Protein AF-A0AAD9XBQ1-F1 (afdb_monomer_lite)

Secondary structure (DSSP, 8-state):
------HHHHHHHHHHHHH-SSHHHHHHHHHHHHHH-HHHHHHHHHS-GGGT-STT-SS----TT-THHHHHHHHHHTTGGGS-HHHHHHHHHHHHHHHHHHHHHHH------

pLDDT: mean 75.9, std 15.82, range [32.75, 95.19]

Organism: NCBI:txid168575

Structure (mmCIF, N/CA/C/O backbone):
data_AF-A0AAD9XBQ1-F1
#
_entry.id   AF-A0AAD9XBQ1-F1
#
loop_
_atom_site.group_PDB
_atom_site.id
_atom_site.type_symbol
_atom_site.label_atom_id
_atom_site.label_alt_id
_atom_site.label_comp_id
_atom_site.label_asym_id
_atom_site.label_entity_id
_atom_site.label_seq_id
_atom_site.pdbx_PDB_ins_code
_atom_site.Cartn_x
_atom_site.Cartn_y
_atom_site.Cartn_z
_atom_site.occupancy
_atom_site.B_iso_or_equiv
_atom_site.auth_seq_id
_atom_site.auth_comp_id
_atom_site.auth_asym_id
_atom_site.auth_atom_id
_atom_site.pdbx_PDB_model_num
ATOM 1 N N . MET A 1 1 ? -33.377 8.921 16.289 1.00 32.75 1 MET A N 1
ATOM 2 C CA . MET A 1 1 ? -32.977 9.106 14.874 1.00 32.75 1 MET A CA 1
ATOM 3 C C . 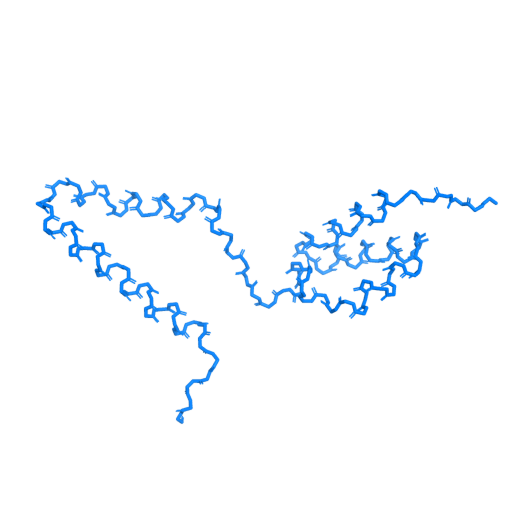MET A 1 1 ? -31.929 8.061 14.515 1.00 32.75 1 MET A C 1
ATOM 5 O O . MET A 1 1 ? -30.796 8.190 14.956 1.00 32.75 1 MET A O 1
ATOM 9 N N . LYS A 1 2 ? -32.286 7.007 13.769 1.00 39.03 2 LYS A N 1
ATOM 10 C CA . LYS A 1 2 ? -31.281 6.112 13.175 1.00 39.03 2 LYS A CA 1
ATOM 11 C C . LYS A 1 2 ? -30.689 6.858 11.979 1.00 39.03 2 LYS A C 1
ATOM 13 O O . LYS A 1 2 ? -31.406 7.078 11.007 1.00 39.03 2 LYS A O 1
ATOM 18 N N . LYS A 1 3 ? -29.443 7.334 12.079 1.00 47.12 3 LYS A N 1
ATOM 19 C CA . LYS A 1 3 ? -28.748 7.928 10.929 1.00 47.12 3 LYS A CA 1
ATOM 20 C C . LYS A 1 3 ? -28.597 6.824 9.884 1.00 47.12 3 LYS A C 1
ATOM 22 O O . LYS A 1 3 ? -27.920 5.828 10.116 1.00 47.12 3 LYS A O 1
ATOM 27 N N . GLN A 1 4 ? -29.324 6.959 8.784 1.00 49.75 4 GLN A N 1
ATOM 28 C CA . GLN A 1 4 ? -29.326 5.995 7.694 1.00 49.75 4 GLN A CA 1
ATOM 29 C C . GLN A 1 4 ? -28.085 6.272 6.840 1.00 49.75 4 GLN A C 1
ATOM 31 O O . GLN A 1 4 ? -28.129 7.030 5.873 1.00 49.75 4 GLN A O 1
ATOM 36 N N . PHE A 1 5 ? -26.944 5.743 7.278 1.00 55.75 5 PHE A N 1
ATOM 37 C CA . PHE A 1 5 ? -25.676 5.940 6.588 1.00 55.75 5 PHE A CA 1
ATOM 38 C C . PHE A 1 5 ? -25.679 5.180 5.267 1.00 55.75 5 PHE A C 1
ATOM 40 O O . PHE A 1 5 ? -26.045 4.002 5.195 1.00 55.75 5 PHE A O 1
ATOM 47 N N . HIS A 1 6 ? -25.339 5.887 4.195 1.00 63.91 6 HIS A N 1
ATOM 48 C CA . HIS A 1 6 ? -25.348 5.314 2.861 1.00 63.91 6 HIS A CA 1
ATOM 49 C C . HIS A 1 6 ? -24.136 4.393 2.719 1.00 63.91 6 HIS A C 1
ATOM 51 O O . HIS A 1 6 ? -23.050 4.713 3.190 1.00 63.91 6 HIS A O 1
ATOM 57 N N . ARG A 1 7 ? -24.272 3.277 1.987 1.00 64.38 7 ARG A N 1
ATOM 58 C CA . ARG A 1 7 ? -23.144 2.379 1.637 1.00 64.38 7 ARG A CA 1
ATOM 59 C C . ARG A 1 7 ? -21.889 3.122 1.141 1.00 64.38 7 ARG A C 1
ATOM 61 O O . ARG A 1 7 ? -20.782 2.614 1.291 1.00 64.38 7 ARG A O 1
ATOM 68 N N . LYS A 1 8 ? -22.068 4.310 0.551 1.00 71.94 8 LYS A N 1
ATOM 69 C CA . LYS A 1 8 ? -20.992 5.196 0.086 1.00 71.94 8 LYS A CA 1
ATOM 70 C C . LYS A 1 8 ? -20.079 5.682 1.222 1.00 71.94 8 LYS A C 1
ATOM 72 O O . LYS A 1 8 ? -18.878 5.787 0.999 1.00 71.94 8 LYS A O 1
ATOM 77 N N . ASP A 1 9 ? -20.618 5.910 2.418 1.00 81.50 9 ASP A N 1
ATOM 78 C CA . ASP A 1 9 ? -19.873 6.429 3.573 1.00 81.50 9 ASP A CA 1
ATOM 79 C C . ASP A 1 9 ? -18.921 5.361 4.132 1.00 81.50 9 ASP A C 1
ATOM 81 O O . ASP A 1 9 ? -17.734 5.614 4.328 1.00 81.50 9 ASP A O 1
ATOM 85 N N . VAL A 1 10 ? -19.417 4.126 4.267 1.00 85.19 10 VAL A N 1
ATOM 86 C CA . VAL A 1 10 ? -18.632 2.946 4.674 1.00 85.19 10 VAL A CA 1
ATOM 87 C C . VAL A 1 10 ? -17.487 2.689 3.691 1.00 85.19 10 VAL A C 1
ATOM 89 O O . VAL A 1 10 ? -16.339 2.521 4.099 1.00 85.19 10 VAL A O 1
ATOM 92 N N . ALA A 1 11 ? -17.781 2.705 2.386 1.00 87.88 11 ALA A N 1
ATOM 93 C CA . ALA A 1 11 ? -16.772 2.491 1.351 1.00 87.88 11 ALA A CA 1
ATOM 94 C C . ALA A 1 11 ? -15.688 3.584 1.357 1.00 87.88 11 ALA A C 1
ATOM 96 O O . ALA A 1 11 ? -14.506 3.282 1.197 1.00 87.88 11 ALA A O 1
ATOM 97 N N . ALA A 1 12 ? -16.072 4.844 1.581 1.00 90.62 12 ALA A N 1
ATOM 98 C CA . ALA A 1 12 ? -15.130 5.956 1.656 1.00 90.62 12 ALA A CA 1
ATOM 99 C C . ALA A 1 12 ? -14.187 5.842 2.865 1.00 90.62 12 ALA A C 1
ATOM 101 O O . ALA A 1 12 ? -12.989 6.086 2.728 1.00 90.62 12 ALA A O 1
ATOM 102 N N . ILE A 1 13 ? -14.699 5.457 4.038 1.00 91.62 13 ILE A N 1
ATOM 103 C CA . ILE A 1 13 ? -13.874 5.247 5.239 1.00 91.62 13 ILE A CA 1
ATOM 104 C C . ILE A 1 13 ? -12.939 4.050 5.044 1.00 91.62 13 ILE A C 1
ATOM 106 O O . ILE A 1 13 ? -11.752 4.146 5.356 1.00 91.62 13 ILE A O 1
ATOM 110 N N . MET A 1 14 ? -13.431 2.959 4.451 1.00 90.38 14 MET A N 1
ATOM 111 C CA . MET A 1 14 ? -12.610 1.785 4.153 1.00 90.38 14 MET A CA 1
ATOM 112 C C . MET A 1 14 ? -11.462 2.113 3.186 1.00 90.38 14 MET A C 1
ATOM 114 O O . MET A 1 14 ? -10.339 1.679 3.423 1.00 90.38 14 MET A O 1
ATOM 118 N N . ASP A 1 15 ? -11.692 2.913 2.136 1.00 90.38 15 ASP A N 1
ATOM 119 C CA . ASP A 1 15 ? -10.621 3.335 1.215 1.00 90.38 15 ASP A CA 1
ATOM 120 C C . ASP A 1 15 ? -9.565 4.208 1.922 1.00 90.38 15 ASP A C 1
ATOM 122 O O . ASP A 1 15 ? -8.362 4.021 1.714 1.00 90.38 15 ASP A O 1
ATOM 126 N N . LYS A 1 16 ? -9.983 5.100 2.834 1.00 93.06 16 LYS A N 1
ATOM 127 C CA . LYS A 1 16 ? -9.056 5.887 3.670 1.00 93.06 16 LYS A CA 1
ATOM 128 C C . LYS A 1 16 ? -8.229 4.999 4.603 1.00 93.06 16 LYS A C 1
ATOM 130 O O . LYS A 1 16 ? -7.008 5.169 4.684 1.00 93.06 16 LYS A O 1
ATOM 135 N N . ALA A 1 17 ? -8.858 4.028 5.268 1.00 92.69 17 ALA A 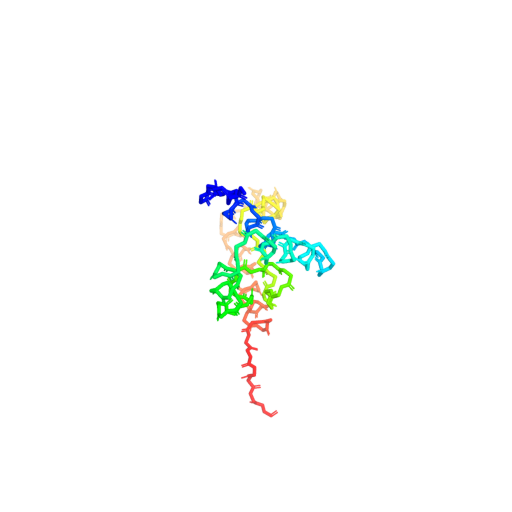N 1
ATOM 136 C CA . ALA A 1 17 ? -8.163 3.051 6.104 1.00 92.69 17 ALA A CA 1
ATOM 137 C C . ALA A 1 17 ? -7.167 2.232 5.264 1.00 92.69 17 ALA A C 1
ATOM 139 O O . ALA A 1 17 ? -5.981 2.174 5.585 1.00 92.69 17 ALA A O 1
ATOM 140 N N . ALA A 1 18 ? -7.604 1.704 4.118 1.00 91.06 18 ALA A N 1
ATOM 141 C CA . ALA A 1 18 ? -6.786 0.891 3.222 1.00 91.06 18 ALA A CA 1
ATOM 142 C C . ALA A 1 18 ? -5.527 1.622 2.719 1.00 91.06 18 ALA A C 1
ATOM 144 O O . ALA A 1 18 ? -4.463 1.017 2.564 1.00 91.06 18 ALA A O 1
ATOM 145 N N . ARG A 1 19 ? -5.629 2.932 2.463 1.00 89.38 19 ARG A N 1
ATOM 146 C CA . ARG A 1 19 ? -4.537 3.769 1.932 1.00 89.38 19 ARG A CA 1
ATOM 147 C C . ARG A 1 19 ? -3.683 4.444 2.999 1.00 89.38 19 ARG A C 1
ATOM 149 O O . ARG A 1 19 ? -2.712 5.115 2.643 1.00 89.38 19 ARG A O 1
ATOM 156 N N . SER A 1 20 ? -4.024 4.294 4.275 1.00 92.69 20 SER A N 1
ATOM 157 C CA . SER A 1 20 ? -3.291 4.930 5.365 1.00 92.69 20 SER A CA 1
ATOM 158 C C . SER A 1 20 ? -1.824 4.498 5.372 1.00 92.69 20 SER A C 1
ATOM 160 O O . SER A 1 20 ? -1.496 3.334 5.153 1.00 92.69 20 SER A O 1
ATOM 162 N N . TYR A 1 21 ? -0.933 5.469 5.588 1.00 87.25 21 TYR A N 1
ATOM 163 C CA . TYR A 1 21 ? 0.520 5.254 5.637 1.00 87.25 21 TYR A CA 1
ATOM 164 C C . TYR A 1 21 ? 1.041 5.018 7.055 1.00 87.25 21 TYR A C 1
ATOM 166 O O . TYR A 1 21 ? 2.165 4.556 7.218 1.00 87.25 21 TYR A O 1
ATOM 174 N N . THR A 1 22 ? 0.248 5.362 8.069 1.00 90.81 22 THR A N 1
ATOM 175 C CA . THR A 1 22 ? 0.607 5.207 9.478 1.00 90.81 22 THR A CA 1
ATOM 176 C C . THR A 1 22 ? -0.484 4.443 10.207 1.00 90.81 22 THR A C 1
ATOM 178 O O . THR A 1 22 ? -1.671 4.612 9.917 1.00 90.81 22 THR A O 1
ATOM 181 N N . GLU A 1 23 ? -0.073 3.626 11.171 1.00 91.06 23 GLU A N 1
ATOM 182 C CA . GLU A 1 23 ? -0.982 2.831 11.999 1.00 91.06 23 GLU A CA 1
ATOM 183 C C . GLU A 1 23 ? -1.953 3.716 12.788 1.00 91.06 23 GLU A C 1
ATOM 185 O O . GLU A 1 23 ? -3.141 3.426 12.857 1.00 91.06 23 GLU A O 1
ATOM 190 N N . LEU A 1 24 ? -1.488 4.879 13.257 1.00 93.56 24 LEU A N 1
ATOM 191 C CA . LEU A 1 24 ? -2.342 5.871 13.911 1.00 93.56 24 LEU A CA 1
ATOM 192 C C . LEU A 1 24 ? -3.525 6.304 13.027 1.00 93.56 24 LEU A C 1
ATOM 194 O O . LEU A 1 24 ? -4.664 6.297 13.478 1.00 93.56 24 LEU A O 1
ATOM 198 N N . LYS A 1 25 ? -3.273 6.669 11.760 1.00 93.12 25 LYS A N 1
ATOM 199 C CA . LYS A 1 25 ? -4.341 7.099 10.838 1.00 93.12 25 LYS A CA 1
ATOM 200 C C . LYS A 1 25 ? -5.275 5.949 10.478 1.00 93.12 25 LYS A C 1
ATOM 202 O O . LYS A 1 25 ? -6.478 6.157 10.379 1.00 93.12 25 LYS A O 1
ATOM 207 N N . TYR A 1 26 ? -4.722 4.750 10.316 1.00 93.56 26 TYR A N 1
ATOM 208 C CA . TYR A 1 26 ? -5.508 3.543 10.094 1.00 93.56 26 TYR A CA 1
ATOM 209 C C . TYR A 1 26 ? -6.488 3.298 11.251 1.00 93.56 26 TYR A C 1
ATOM 211 O O . TYR A 1 26 ? -7.688 3.186 11.010 1.00 93.56 26 TYR A O 1
ATOM 219 N N . ASN A 1 27 ? -6.003 3.315 12.496 1.00 94.19 27 ASN A N 1
ATOM 220 C CA . ASN A 1 27 ? -6.825 3.081 13.685 1.00 94.19 27 ASN A CA 1
ATOM 221 C C . ASN A 1 27 ? -7.935 4.128 13.836 1.00 94.19 27 ASN A C 1
ATOM 223 O O . ASN A 1 27 ? -9.070 3.760 14.119 1.00 94.19 27 ASN A O 1
ATOM 227 N N . LEU A 1 28 ? -7.647 5.404 13.554 1.00 95.19 28 LEU A N 1
ATOM 228 C CA . LEU A 1 28 ? -8.662 6.465 13.561 1.00 95.19 28 LEU A CA 1
ATOM 229 C C . LEU A 1 28 ? -9.805 6.185 12.571 1.00 95.19 28 LEU A C 1
ATOM 231 O O . LEU A 1 28 ? -10.973 6.350 12.910 1.00 95.19 28 LEU A O 1
ATOM 235 N N . HIS A 1 29 ? -9.490 5.732 11.354 1.00 93.44 29 HIS A N 1
ATOM 236 C CA . HIS A 1 29 ? -10.517 5.385 10.366 1.00 93.44 29 HIS A CA 1
ATOM 237 C C . HIS A 1 29 ? -11.268 4.095 10.716 1.00 93.44 29 HIS A C 1
ATOM 239 O O . HIS A 1 29 ? -12.457 3.986 10.427 1.00 93.44 29 HIS A O 1
ATOM 245 N N . MET A 1 30 ? -10.611 3.127 11.357 1.00 92.88 30 MET A N 1
ATOM 246 C CA . MET A 1 30 ? -11.269 1.909 11.840 1.00 92.88 30 MET A CA 1
ATOM 247 C C . MET A 1 30 ? -12.229 2.193 13.001 1.00 92.88 30 MET A C 1
ATOM 249 O O . MET A 1 30 ? -13.316 1.622 13.046 1.00 92.88 30 MET A O 1
ATOM 253 N N . GLU A 1 31 ? -11.880 3.117 13.895 1.00 93.56 31 GLU A N 1
ATOM 254 C CA . GLU A 1 31 ? -12.775 3.596 14.952 1.00 93.56 31 GLU A CA 1
ATOM 255 C C . GLU A 1 31 ? -13.969 4.370 14.368 1.00 93.56 31 GLU A C 1
ATOM 257 O O . GLU A 1 31 ? -15.115 4.154 14.765 1.00 93.56 31 GLU A O 1
ATOM 262 N N . GLU A 1 32 ? -13.731 5.218 13.361 1.00 91.56 32 GLU A N 1
ATOM 263 C CA . GLU A 1 32 ? -14.791 5.898 12.605 1.00 91.56 32 GLU A CA 1
ATOM 264 C C . GLU A 1 32 ? -15.747 4.881 11.956 1.00 91.56 32 GLU A C 1
ATOM 266 O O . GLU A 1 32 ? -16.967 5.031 12.046 1.00 91.56 32 GLU A O 1
ATOM 271 N N . LEU A 1 33 ? -15.207 3.807 11.368 1.00 90.62 33 LEU A N 1
ATOM 272 C CA . LEU A 1 33 ? -15.977 2.717 10.767 1.00 90.62 33 LEU A CA 1
ATOM 273 C C . LEU A 1 33 ? -16.817 1.960 11.804 1.00 90.62 33 LEU A C 1
ATOM 275 O O . LEU A 1 33 ? -17.990 1.683 11.550 1.00 90.62 33 LEU A O 1
ATOM 279 N N . HIS A 1 34 ? -16.236 1.657 12.966 1.00 90.81 34 HIS A N 1
ATOM 280 C CA . HIS A 1 34 ? -16.920 0.990 14.074 1.00 90.81 34 HIS A CA 1
ATOM 281 C C . HIS A 1 34 ? -18.113 1.816 14.573 1.00 90.81 34 HIS A C 1
ATOM 283 O O . HIS A 1 34 ? -19.226 1.303 14.687 1.00 90.81 34 HIS A O 1
ATOM 289 N N . ASN A 1 35 ? -17.903 3.118 14.784 1.00 88.31 35 ASN A N 1
ATOM 290 C CA . ASN A 1 35 ? -18.945 4.045 15.224 1.00 88.31 35 ASN A CA 1
ATOM 291 C C . ASN A 1 35 ? -20.043 4.250 14.169 1.00 88.31 35 ASN A C 1
ATOM 293 O O . ASN A 1 35 ? -21.191 4.543 14.513 1.00 88.31 35 ASN A O 1
ATOM 297 N N . LEU A 1 36 ? -19.702 4.106 12.886 1.00 85.44 36 LEU A N 1
ATOM 298 C CA . LEU A 1 36 ? -20.643 4.239 11.781 1.00 85.44 36 LEU A CA 1
ATOM 299 C C . LEU A 1 36 ? -21.509 2.986 11.601 1.00 85.44 36 LEU A C 1
ATOM 301 O O . LEU A 1 36 ? -22.726 3.094 11.436 1.00 85.44 36 LEU A O 1
ATOM 305 N N . HIS A 1 37 ? -20.881 1.807 11.553 1.00 86.19 37 HIS A N 1
ATOM 306 C CA . HIS A 1 37 ? -21.549 0.557 11.208 1.00 86.19 37 HIS A CA 1
ATOM 307 C C . HIS A 1 37 ? -20.782 -0.675 11.716 1.00 86.19 37 HIS A C 1
ATOM 309 O O . HIS A 1 37 ? -19.934 -1.233 11.017 1.00 86.19 37 HIS A O 1
ATOM 315 N N . GLN A 1 38 ? -21.160 -1.161 12.899 1.00 86.56 38 GLN A N 1
ATOM 316 C CA . GLN A 1 38 ? -20.508 -2.289 13.572 1.00 86.56 38 GLN A CA 1
ATOM 317 C C . GLN A 1 38 ? -20.386 -3.548 12.694 1.00 86.56 38 GLN A C 1
ATOM 319 O O . GLN A 1 38 ? -19.286 -4.051 12.515 1.00 86.56 38 GLN A O 1
ATOM 324 N N . ASN A 1 39 ? -21.450 -3.974 12.001 1.00 86.00 39 ASN A N 1
ATOM 325 C CA . ASN A 1 39 ? -21.371 -5.162 11.131 1.00 86.00 39 ASN A CA 1
ATOM 326 C C . ASN A 1 39 ? -20.363 -5.007 9.972 1.00 86.00 39 ASN A C 1
ATOM 328 O O . ASN A 1 39 ? -19.882 -5.998 9.431 1.00 86.00 39 ASN A O 1
ATOM 332 N N . ALA A 1 40 ? -20.095 -3.770 9.531 1.00 86.06 40 ALA A N 1
ATOM 333 C CA . ALA A 1 40 ? -19.104 -3.528 8.484 1.00 86.06 40 ALA A CA 1
ATOM 334 C C . ALA A 1 40 ? -17.691 -3.586 9.067 1.00 86.06 40 ALA A C 1
ATOM 336 O O . ALA A 1 40 ? -16.802 -4.141 8.432 1.00 86.06 40 ALA A O 1
ATOM 337 N N . TYR A 1 41 ? -17.506 -3.055 10.276 1.00 89.81 41 TYR A N 1
ATOM 338 C CA . TYR A 1 41 ? -16.270 -3.214 11.029 1.00 89.81 41 TYR A CA 1
ATOM 339 C C . TYR A 1 41 ? -15.945 -4.694 11.264 1.00 89.81 41 TYR A C 1
ATOM 341 O O . TYR A 1 41 ? -14.843 -5.113 10.928 1.00 89.81 41 TYR A O 1
ATOM 349 N N . ASP A 1 42 ? -16.910 -5.492 11.730 1.00 89.00 42 ASP A N 1
ATOM 350 C CA . ASP A 1 42 ? -16.715 -6.924 11.992 1.00 89.00 42 ASP A CA 1
ATOM 351 C C . ASP A 1 42 ? -16.291 -7.668 10.718 1.00 89.00 42 ASP A C 1
ATOM 353 O O . ASP A 1 42 ? -15.265 -8.341 10.702 1.00 89.00 42 ASP A O 1
ATOM 357 N N . TYR A 1 43 ? -16.992 -7.440 9.602 1.00 87.81 43 TYR A N 1
ATOM 358 C CA . TYR A 1 43 ? -16.633 -8.020 8.303 1.00 87.81 43 TYR A CA 1
ATOM 359 C C . TYR A 1 43 ? -15.220 -7.630 7.836 1.00 87.81 43 TYR A C 1
ATOM 361 O O . TYR A 1 43 ? -14.464 -8.448 7.302 1.00 87.81 43 TYR A O 1
ATOM 369 N N . VAL A 1 44 ? -14.858 -6.355 7.998 1.00 86.62 44 VAL A N 1
ATOM 370 C CA . VAL A 1 44 ? -13.545 -5.837 7.597 1.00 86.62 44 VAL A CA 1
ATOM 371 C C . VAL A 1 44 ? -12.444 -6.370 8.511 1.00 86.62 44 VAL A C 1
ATOM 373 O O . VAL A 1 44 ? -11.337 -6.596 8.036 1.00 86.62 44 VAL A O 1
ATOM 376 N N . ASN A 1 45 ? -12.736 -6.603 9.788 1.00 86.31 45 ASN A N 1
ATOM 377 C CA . ASN A 1 45 ? -11.799 -7.174 10.746 1.00 86.31 45 ASN A CA 1
ATOM 378 C C . ASN A 1 45 ? -11.591 -8.683 10.518 1.00 86.31 45 ASN A C 1
ATOM 380 O O . ASN A 1 45 ? -10.455 -9.155 10.564 1.00 86.31 45 ASN A O 1
ATOM 384 N N . ASP A 1 46 ? -12.658 -9.415 10.181 1.00 88.38 46 ASP A N 1
ATOM 385 C CA . ASP A 1 46 ? -12.592 -10.815 9.740 1.00 88.38 46 ASP A CA 1
ATOM 386 C C . ASP A 1 46 ? -11.770 -10.953 8.451 1.00 88.38 46 ASP A C 1
ATOM 388 O O . ASP A 1 46 ? -11.005 -11.904 8.256 1.00 88.38 46 ASP A O 1
ATOM 392 N N . THR A 1 47 ? -11.879 -9.961 7.565 1.00 84.31 47 THR A N 1
ATOM 393 C CA . THR A 1 47 ? -11.025 -9.863 6.386 1.00 84.31 47 THR A CA 1
ATOM 394 C C . THR A 1 47 ? -9.633 -9.420 6.819 1.00 84.31 47 THR A C 1
ATOM 396 O O . THR A 1 47 ? -9.357 -8.234 6.947 1.00 84.31 47 THR A O 1
ATOM 399 N N . SER A 1 48 ? -8.719 -10.368 7.014 1.00 84.81 48 SER A N 1
ATOM 400 C CA . SER A 1 48 ? -7.401 -10.065 7.578 1.00 84.81 48 SER A CA 1
ATOM 401 C C . SER A 1 48 ? -6.715 -8.827 6.936 1.00 84.81 48 SER A C 1
ATOM 403 O O . SER A 1 48 ? -6.492 -8.815 5.715 1.00 84.81 48 SER A O 1
ATOM 405 N N . PRO A 1 49 ? -6.360 -7.788 7.729 1.00 84.94 49 PRO A N 1
ATOM 406 C CA . PRO A 1 49 ? -5.908 -6.480 7.235 1.00 84.94 49 PRO A CA 1
ATOM 407 C C . PRO A 1 49 ? -4.730 -6.503 6.262 1.00 84.94 49 PRO A C 1
ATOM 409 O O . PRO A 1 49 ? -4.616 -5.618 5.417 1.00 84.94 49 PRO A O 1
ATOM 412 N N . HIS A 1 50 ? -3.876 -7.527 6.313 1.00 84.44 50 HIS A N 1
ATOM 413 C CA . HIS A 1 50 ? -2.738 -7.674 5.400 1.00 84.44 50 HIS A CA 1
ATOM 414 C C . HIS A 1 50 ? -3.132 -7.761 3.914 1.00 84.44 50 HIS A C 1
ATOM 416 O O . HIS A 1 50 ? -2.315 -7.457 3.038 1.00 84.44 50 HIS A O 1
ATOM 422 N N . ASN A 1 51 ? -4.371 -8.171 3.619 1.00 83.31 51 ASN A N 1
ATOM 423 C CA . ASN A 1 51 ? -4.861 -8.339 2.252 1.00 83.31 51 ASN A CA 1
ATOM 424 C C . ASN A 1 51 ? -5.264 -7.016 1.589 1.00 83.31 51 ASN A C 1
ATOM 426 O O . ASN A 1 51 ? -5.130 -6.866 0.369 1.00 83.31 51 ASN A O 1
ATOM 430 N N . TRP A 1 52 ? -5.731 -6.045 2.373 1.00 87.12 52 TRP A N 1
ATOM 431 C CA . TRP A 1 52 ? -6.375 -4.838 1.851 1.00 87.12 52 TRP A CA 1
ATOM 432 C C . TRP A 1 52 ? -5.805 -3.530 2.414 1.00 87.12 52 TRP A C 1
ATOM 434 O O . TRP A 1 52 ? -5.858 -2.516 1.720 1.00 87.12 52 TRP A O 1
ATOM 444 N N . SER A 1 53 ? -5.204 -3.538 3.607 1.00 88.94 53 SER A N 1
ATOM 445 C CA . SER A 1 53 ? -4.589 -2.361 4.223 1.00 88.94 53 SER A CA 1
ATOM 446 C C . SER A 1 53 ? -3.107 -2.251 3.886 1.00 88.94 53 SER A C 1
ATOM 448 O O . SER A 1 53 ? -2.337 -3.199 4.035 1.00 88.94 53 SER A O 1
ATOM 450 N N . ARG A 1 54 ? -2.681 -1.059 3.458 1.00 86.50 54 ARG A N 1
ATOM 451 C CA . ARG A 1 54 ? -1.281 -0.750 3.142 1.00 86.50 54 ARG A CA 1
ATOM 452 C C . ARG A 1 54 ? -0.369 -0.864 4.362 1.00 86.50 54 ARG A C 1
ATOM 454 O O . ARG A 1 54 ? 0.722 -1.404 4.218 1.00 86.50 54 ARG A O 1
ATOM 461 N N . VAL A 1 55 ? -0.799 -0.368 5.523 1.00 89.56 55 VAL A N 1
ATOM 462 C CA . VAL A 1 55 ? -0.012 -0.392 6.773 1.00 89.56 55 VAL A CA 1
ATOM 463 C C . VAL A 1 55 ? 0.289 -1.817 7.230 1.00 89.56 55 VAL A C 1
ATOM 465 O O . VAL A 1 55 ? 1.377 -2.076 7.732 1.00 89.56 55 VAL A O 1
ATOM 468 N N . HIS A 1 56 ? -0.641 -2.745 7.004 1.00 86.81 56 HIS A N 1
ATOM 469 C CA . HIS A 1 56 ? -0.496 -4.145 7.405 1.00 86.81 56 HIS A CA 1
ATOM 470 C C . HIS A 1 56 ? -0.017 -5.056 6.264 1.00 86.81 56 HIS A C 1
ATOM 472 O O . HIS A 1 56 ? 0.144 -6.262 6.455 1.00 86.81 56 HIS A O 1
ATOM 478 N N . CYS A 1 57 ? 0.223 -4.512 5.066 1.00 81.56 57 CYS A N 1
ATOM 479 C CA . CYS A 1 57 ? 0.711 -5.296 3.940 1.00 81.56 57 CYS A CA 1
ATOM 480 C C . CYS A 1 57 ? 2.216 -5.557 4.094 1.00 81.56 57 CYS A C 1
ATOM 482 O O . CYS A 1 57 ? 3.035 -4.650 3.957 1.00 81.56 57 CYS A O 1
ATOM 484 N N . LEU A 1 58 ? 2.586 -6.822 4.319 1.00 68.69 58 LEU A N 1
ATOM 485 C CA . LEU A 1 58 ? 3.983 -7.258 4.473 1.00 68.69 58 LEU A CA 1
ATOM 486 C C . LEU A 1 58 ? 4.839 -7.010 3.221 1.00 68.69 58 LEU A C 1
ATOM 488 O O . LEU A 1 58 ? 6.055 -6.851 3.306 1.00 68.69 58 LEU A O 1
ATOM 492 N N . LYS A 1 59 ? 4.213 -6.969 2.041 1.00 68.00 59 LYS A N 1
ATOM 493 C CA . LYS A 1 59 ? 4.900 -6.693 0.780 1.00 68.00 59 LYS A CA 1
ATOM 494 C C . LYS A 1 59 ? 4.767 -5.211 0.471 1.00 68.00 59 LYS A C 1
ATOM 496 O O . LYS A 1 59 ? 3.665 -4.732 0.199 1.00 68.00 59 LYS A O 1
ATOM 501 N N . ARG A 1 60 ? 5.893 -4.489 0.428 1.00 57.31 60 ARG A N 1
ATOM 502 C CA . ARG A 1 60 ? 5.940 -3.166 -0.210 1.00 57.31 60 ARG A CA 1
ATOM 503 C C . ARG A 1 60 ? 5.444 -3.346 -1.642 1.00 57.31 60 ARG A C 1
ATOM 505 O O . ARG A 1 60 ? 6.167 -3.860 -2.491 1.00 57.31 60 ARG A O 1
ATOM 512 N N . ARG A 1 61 ? 4.194 -2.962 -1.913 1.00 58.69 61 ARG A N 1
ATOM 513 C CA . ARG A 1 61 ? 3.679 -2.844 -3.279 1.00 58.69 61 ARG A CA 1
ATOM 514 C C . ARG A 1 61 ? 4.426 -1.683 -3.929 1.00 58.69 61 ARG A C 1
ATOM 516 O O . ARG A 1 61 ? 3.940 -0.554 -3.944 1.00 58.69 61 ARG A O 1
ATOM 523 N N . TYR A 1 62 ? 5.630 -1.957 -4.426 1.00 55.94 62 TYR A N 1
ATOM 524 C CA . TYR A 1 62 ? 6.238 -1.168 -5.482 1.00 55.94 62 TYR A CA 1
ATOM 525 C C . TYR A 1 62 ? 5.253 -1.245 -6.642 1.00 55.94 62 TYR A C 1
ATOM 527 O O . TYR A 1 62 ? 5.120 -2.271 -7.305 1.00 55.94 62 TYR A O 1
ATOM 535 N N . SER A 1 63 ? 4.434 -0.207 -6.776 1.00 53.84 63 SER A N 1
ATOM 536 C CA . SER A 1 63 ? 3.505 -0.121 -7.884 1.00 53.84 63 SER A CA 1
ATOM 537 C C . SER A 1 63 ? 4.341 -0.118 -9.155 1.00 53.84 63 SER A C 1
ATOM 539 O O . SER A 1 63 ? 5.147 0.786 -9.347 1.00 53.84 63 SER A O 1
ATOM 541 N N . VAL A 1 64 ? 4.128 -1.096 -10.035 1.00 53.94 64 VAL A N 1
ATOM 542 C CA . VAL A 1 64 ? 4.688 -1.111 -11.399 1.00 53.94 64 VAL A CA 1
ATOM 543 C C . VAL A 1 64 ? 4.303 0.170 -12.172 1.00 53.94 64 VAL A C 1
ATOM 545 O O . VAL A 1 64 ? 4.891 0.479 -13.200 1.00 53.94 64 VAL A O 1
ATOM 548 N N . MET A 1 65 ? 3.351 0.958 -11.653 1.00 51.16 65 MET A N 1
ATOM 549 C CA . MET A 1 65 ? 2.901 2.231 -12.216 1.00 51.16 65 MET A CA 1
ATOM 550 C C . MET A 1 65 ? 3.705 3.468 -11.787 1.00 51.16 65 MET A C 1
ATOM 552 O O . MET A 1 65 ? 3.338 4.569 -12.192 1.00 51.16 65 MET A O 1
ATOM 556 N N . THR A 1 66 ? 4.760 3.370 -10.971 1.00 50.81 66 THR A N 1
ATOM 557 C CA . THR A 1 66 ? 5.646 4.532 -10.797 1.00 50.81 66 THR A CA 1
ATOM 558 C C . THR A 1 66 ? 6.617 4.598 -11.975 1.00 50.81 66 THR A C 1
ATOM 560 O O . THR A 1 66 ? 7.410 3.684 -12.204 1.00 50.81 66 THR A O 1
ATOM 563 N N . THR A 1 67 ? 6.559 5.698 -12.734 1.00 57.41 67 THR A N 1
ATOM 564 C CA . THR A 1 67 ? 7.401 5.963 -13.918 1.00 57.41 67 THR A CA 1
ATOM 565 C C . THR A 1 67 ? 8.893 5.845 -13.637 1.00 57.41 67 THR A C 1
ATOM 567 O O . THR A 1 67 ? 9.659 5.645 -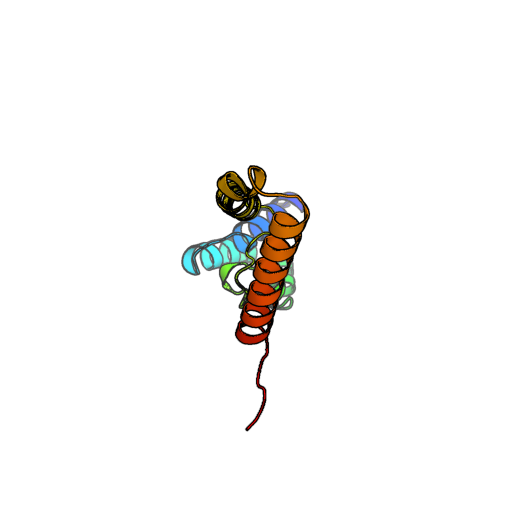14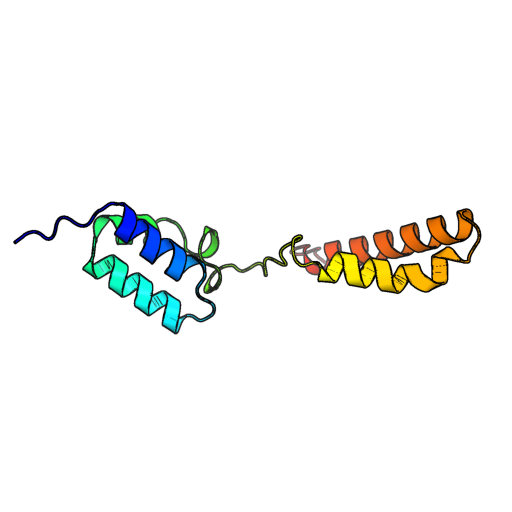.568 1.00 57.41 67 THR A O 1
ATOM 570 N N . ASN A 1 68 ? 9.299 5.862 -12.368 1.00 66.94 68 ASN A N 1
ATOM 571 C CA . ASN A 1 68 ? 10.667 5.666 -11.912 1.00 66.94 68 ASN A CA 1
ATOM 572 C C . ASN A 1 68 ? 11.357 4.431 -12.526 1.00 66.94 68 ASN A C 1
ATOM 574 O O . ASN A 1 68 ? 12.524 4.504 -12.884 1.00 66.94 68 ASN A O 1
ATOM 578 N N . VAL A 1 69 ? 10.656 3.304 -12.716 1.00 69.12 69 VAL A N 1
ATOM 579 C CA . VAL A 1 69 ? 11.276 2.124 -13.355 1.00 69.12 69 VAL A CA 1
ATOM 580 C C . VAL A 1 69 ? 11.562 2.394 -14.833 1.00 69.12 69 VAL A C 1
ATOM 582 O O . VAL A 1 69 ? 12.667 2.135 -15.307 1.00 69.12 69 VAL A O 1
ATOM 585 N N . ALA A 1 70 ? 10.594 2.959 -15.555 1.00 71.69 70 ALA A N 1
ATOM 586 C CA . ALA A 1 70 ? 10.762 3.316 -16.960 1.00 71.69 70 ALA A CA 1
ATOM 587 C C . ALA A 1 70 ? 11.804 4.434 -17.145 1.00 71.69 70 ALA A C 1
ATOM 589 O O . ALA A 1 70 ? 12.606 4.378 -18.071 1.00 71.69 70 ALA A O 1
ATOM 590 N N . GLU A 1 71 ? 11.836 5.422 -16.252 1.00 75.25 71 GLU A N 1
ATOM 591 C CA . GLU A 1 71 ? 12.810 6.516 -16.222 1.00 75.25 71 GLU A CA 1
ATOM 592 C C . GLU A 1 71 ? 14.224 6.011 -15.920 1.00 75.25 71 GLU A C 1
ATOM 594 O O . GLU A 1 71 ? 15.154 6.368 -16.643 1.00 75.25 71 GLU A O 1
ATOM 599 N N . CYS A 1 72 ? 14.396 5.125 -14.932 1.00 75.31 72 CYS A N 1
ATOM 600 C CA . CYS A 1 72 ? 15.674 4.468 -14.658 1.00 75.31 72 CYS A CA 1
ATOM 601 C C . CYS A 1 72 ? 16.159 3.672 -15.872 1.00 75.31 72 CYS A C 1
ATOM 603 O O . CYS A 1 72 ? 17.300 3.849 -16.292 1.00 75.31 72 CYS A O 1
ATOM 605 N N . ILE A 1 73 ? 15.290 2.859 -16.482 1.00 74.56 73 ILE A N 1
ATOM 606 C CA . ILE A 1 73 ? 15.626 2.096 -17.691 1.00 74.56 73 ILE A CA 1
ATOM 607 C C . ILE A 1 73 ? 16.002 3.045 -18.837 1.00 74.56 73 ILE A C 1
ATOM 609 O O . ILE A 1 73 ? 17.037 2.864 -19.472 1.00 74.56 73 ILE A O 1
ATOM 613 N N . ASN A 1 74 ? 15.226 4.102 -19.080 1.00 77.88 74 ASN A N 1
ATOM 614 C CA . ASN A 1 74 ? 15.515 5.084 -20.127 1.00 77.88 74 ASN A CA 1
ATOM 615 C C . ASN A 1 74 ? 16.837 5.828 -19.889 1.00 77.88 74 ASN A C 1
ATOM 617 O O . ASN A 1 74 ? 17.569 6.089 -20.844 1.00 77.88 74 ASN A O 1
ATOM 621 N N . SER A 1 75 ? 17.162 6.138 -18.634 1.00 79.00 75 SER A N 1
ATOM 622 C CA . SER A 1 75 ? 18.437 6.741 -18.242 1.00 79.00 75 SER A CA 1
ATOM 623 C C . SER A 1 75 ? 19.608 5.789 -18.501 1.00 79.00 75 SER A C 1
ATOM 625 O O . SER A 1 75 ? 20.574 6.168 -19.164 1.00 79.00 75 SER A O 1
ATOM 627 N N . SER A 1 76 ? 19.493 4.522 -18.087 1.00 73.94 76 SER A N 1
ATOM 628 C CA . SER A 1 76 ? 20.504 3.487 -18.341 1.00 73.94 76 SER A CA 1
ATOM 629 C C . SER A 1 76 ? 20.702 3.199 -19.831 1.00 73.94 76 SER A C 1
ATOM 631 O O . SER A 1 76 ? 21.815 2.890 -20.241 1.00 73.94 76 SER A O 1
ATOM 633 N N . LEU A 1 77 ? 19.652 3.335 -20.647 1.00 73.12 77 LEU A N 1
ATOM 634 C CA . LEU A 1 77 ? 19.695 3.113 -22.096 1.00 73.12 77 LEU A CA 1
ATOM 635 C C . LEU A 1 77 ? 20.144 4.340 -22.906 1.00 73.12 77 LEU A C 1
ATOM 637 O O . LEU A 1 77 ? 20.371 4.227 -24.113 1.00 73.12 77 LEU A O 1
ATOM 641 N N . LYS A 1 78 ? 20.280 5.516 -22.281 1.00 77.19 78 LYS A N 1
ATOM 642 C CA . LYS A 1 78 ? 20.598 6.774 -22.976 1.00 77.19 78 LYS A CA 1
ATOM 643 C C . LYS A 1 78 ? 21.942 6.717 -23.709 1.00 77.19 78 LYS A C 1
ATOM 645 O O . LYS A 1 78 ? 22.037 7.203 -24.832 1.00 77.19 78 LYS A O 1
ATOM 650 N N . PHE A 1 79 ? 22.953 6.100 -23.098 1.00 64.50 79 PHE A N 1
ATOM 651 C CA . PHE A 1 79 ? 24.288 5.937 -23.686 1.00 64.50 79 PHE A CA 1
ATOM 652 C C . PHE A 1 79 ? 24.381 4.709 -24.603 1.00 64.50 79 PHE A C 1
ATOM 654 O O . PHE A 1 79 ? 25.089 4.720 -25.604 1.00 64.50 79 PHE A O 1
ATOM 661 N N . THR A 1 80 ? 23.605 3.668 -24.312 1.00 62.28 80 THR A N 1
ATOM 662 C CA . THR A 1 80 ? 23.622 2.381 -25.021 1.00 62.28 80 THR A CA 1
ATOM 663 C C . THR A 1 80 ? 22.958 2.439 -26.398 1.00 62.28 80 THR A C 1
ATOM 665 O O . THR A 1 80 ? 23.260 1.614 -27.253 1.00 62.28 80 THR A O 1
ATOM 668 N N . ARG A 1 81 ? 22.094 3.433 -26.656 1.00 64.50 81 ARG A N 1
ATOM 669 C CA . ARG A 1 81 ? 21.494 3.684 -27.984 1.00 64.50 81 ARG A CA 1
ATOM 670 C C . ARG A 1 81 ? 22.499 4.108 -29.060 1.00 64.50 81 ARG A C 1
ATOM 672 O O . ARG A 1 81 ? 22.155 4.075 -30.234 1.00 64.50 81 ARG A O 1
ATOM 679 N N . GLN A 1 82 ? 23.708 4.515 -28.674 1.00 66.94 82 GLN A N 1
ATOM 680 C CA . GLN A 1 82 ? 24.787 4.864 -29.607 1.00 66.94 82 GLN A CA 1
ATOM 681 C C . GLN A 1 82 ? 25.654 3.651 -29.991 1.00 66.94 82 GLN A C 1
ATOM 683 O O . GLN A 1 82 ? 26.558 3.780 -30.811 1.00 66.94 82 GLN A O 1
ATOM 688 N N . LEU A 1 83 ? 25.395 2.480 -29.398 1.00 66.69 83 LEU A N 1
ATOM 689 C CA . LEU A 1 83 ? 26.138 1.246 -29.644 1.00 66.69 83 LEU A CA 1
ATOM 690 C C . LEU A 1 83 ? 25.415 0.367 -30.684 1.00 66.69 83 LEU A C 1
ATOM 692 O O . LEU A 1 83 ? 24.198 0.486 -30.849 1.00 66.69 83 LEU A O 1
ATOM 696 N N . PRO A 1 84 ? 26.131 -0.539 -31.379 1.00 76.94 84 PRO A N 1
ATOM 697 C CA . PRO A 1 84 ? 25.523 -1.493 -32.307 1.00 76.94 84 PRO A CA 1
ATOM 698 C C . PRO A 1 84 ? 24.380 -2.287 -31.654 1.00 76.94 84 PRO A C 1
ATOM 700 O O . PRO A 1 84 ? 24.456 -2.628 -30.472 1.00 76.94 84 PRO A O 1
ATOM 703 N N . MET A 1 85 ? 23.337 -2.633 -32.424 1.00 72.00 85 MET A N 1
ATOM 704 C CA . MET A 1 85 ? 22.124 -3.299 -31.902 1.00 72.00 85 MET A CA 1
ATOM 705 C C . MET A 1 85 ? 22.413 -4.561 -31.071 1.00 72.00 85 MET A C 1
ATOM 707 O O . MET A 1 85 ? 21.720 -4.824 -30.091 1.00 72.00 85 MET A O 1
ATOM 711 N N . LEU A 1 86 ? 23.462 -5.308 -31.426 1.00 75.75 86 LEU A N 1
ATOM 712 C CA . LEU A 1 86 ? 23.927 -6.483 -30.684 1.00 75.75 86 LEU A CA 1
ATOM 713 C C . LEU A 1 86 ? 24.391 -6.128 -29.262 1.00 75.75 86 LEU A C 1
ATOM 715 O O . LEU A 1 86 ? 23.960 -6.748 -28.296 1.00 75.75 86 LEU A O 1
ATOM 719 N N . THR A 1 87 ? 25.191 -5.072 -29.116 1.00 76.50 87 THR A N 1
ATOM 720 C CA . THR A 1 87 ? 25.699 -4.609 -27.816 1.00 76.50 87 THR A CA 1
ATOM 721 C C . THR A 1 87 ? 24.576 -4.081 -26.922 1.00 76.50 87 THR A C 1
ATOM 723 O O . THR A 1 87 ? 24.587 -4.295 -25.709 1.00 76.50 87 THR A O 1
ATOM 726 N N . LEU A 1 88 ? 23.570 -3.432 -27.514 1.00 77.00 88 LEU A N 1
ATOM 727 C CA . LEU A 1 88 ? 22.366 -2.997 -26.805 1.00 77.00 88 LEU A CA 1
ATOM 728 C C . LEU A 1 88 ? 21.551 -4.192 -26.285 1.00 77.00 88 LEU A C 1
ATOM 730 O O . LEU A 1 88 ? 21.126 -4.187 -25.128 1.00 77.00 88 LEU A O 1
ATOM 734 N N . ALA A 1 89 ? 21.352 -5.217 -27.118 1.00 81.19 89 ALA A N 1
ATOM 735 C CA . ALA A 1 89 ? 20.628 -6.427 -26.740 1.00 81.19 89 ALA A CA 1
ATOM 736 C C . ALA A 1 89 ? 21.341 -7.189 -25.611 1.00 81.19 89 ALA A C 1
ATOM 738 O O . ALA A 1 89 ? 20.696 -7.584 -24.637 1.00 81.19 89 ALA A O 1
ATOM 739 N N . ASP A 1 90 ? 22.668 -7.317 -25.684 1.00 83.62 90 ASP A N 1
ATOM 740 C CA . ASP A 1 90 ? 23.469 -7.946 -24.631 1.00 83.62 90 ASP A CA 1
ATOM 741 C C . ASP A 1 90 ? 23.416 -7.167 -23.315 1.00 83.62 90 ASP A C 1
ATOM 743 O O . ASP A 1 90 ? 23.302 -7.767 -22.242 1.00 83.62 90 ASP A O 1
ATOM 747 N N . PHE A 1 91 ? 23.440 -5.835 -23.367 1.00 82.06 91 PHE A N 1
ATOM 748 C CA . PHE A 1 91 ? 23.297 -4.999 -22.177 1.00 82.06 91 PHE A CA 1
ATOM 749 C C . PHE A 1 91 ? 21.925 -5.177 -21.513 1.00 82.06 91 PHE A C 1
ATOM 751 O O . PHE A 1 91 ? 21.849 -5.413 -20.306 1.00 82.06 91 PHE A O 1
ATOM 758 N N . ILE A 1 92 ? 20.840 -5.129 -22.296 1.00 83.25 92 ILE A N 1
ATOM 759 C CA . ILE A 1 92 ? 19.471 -5.334 -21.797 1.00 83.25 92 ILE A CA 1
ATOM 760 C C . ILE A 1 92 ? 19.324 -6.735 -21.195 1.00 83.25 92 ILE A C 1
ATOM 762 O O . ILE A 1 92 ? 18.792 -6.876 -20.093 1.00 83.25 92 ILE A O 1
ATOM 766 N N . ARG A 1 93 ? 19.847 -7.766 -21.870 1.00 86.12 93 ARG A N 1
ATOM 767 C CA . ARG A 1 93 ? 19.846 -9.147 -21.375 1.00 86.12 93 ARG A CA 1
ATOM 768 C C . ARG A 1 93 ? 20.549 -9.258 -20.022 1.00 86.12 93 ARG A C 1
ATOM 770 O O . ARG A 1 93 ? 19.963 -9.801 -19.089 1.00 86.12 93 ARG A O 1
ATOM 777 N N . ASN A 1 94 ? 21.759 -8.713 -19.892 1.00 86.38 94 ASN A N 1
ATOM 778 C CA . ASN A 1 94 ? 22.511 -8.733 -18.633 1.00 86.38 94 ASN A CA 1
ATOM 779 C C . ASN A 1 94 ? 21.785 -7.978 -17.510 1.00 86.38 94 ASN A C 1
ATOM 781 O O . ASN A 1 94 ? 21.744 -8.448 -16.373 1.00 86.38 94 ASN A O 1
ATOM 785 N N . MET A 1 95 ? 21.191 -6.822 -17.819 1.00 84.62 95 MET A N 1
ATOM 786 C CA . MET A 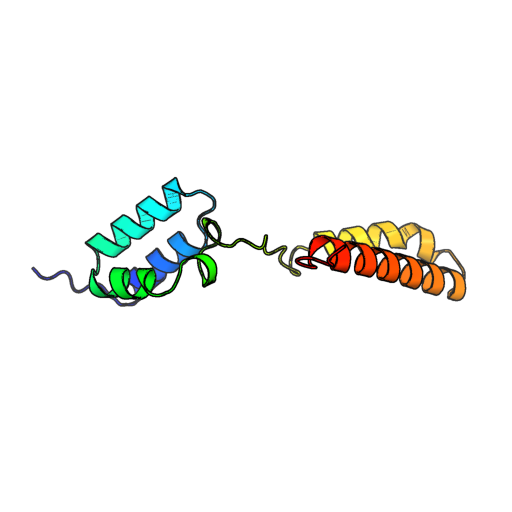1 95 ? 20.431 -6.026 -16.854 1.00 84.62 95 MET A CA 1
ATOM 787 C C . MET A 1 95 ? 19.223 -6.804 -16.317 1.00 84.62 95 MET A C 1
ATOM 789 O 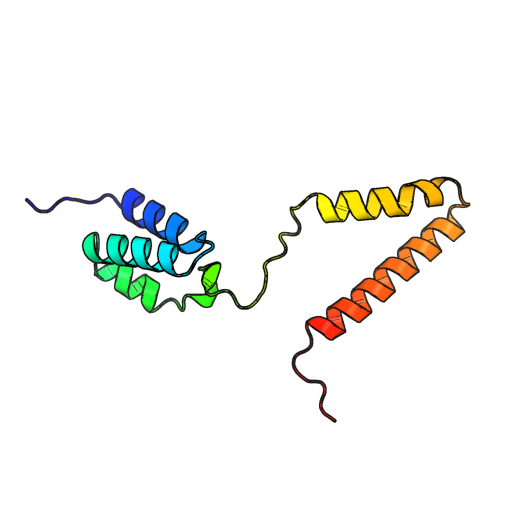O . MET A 1 95 ? 19.038 -6.889 -15.104 1.00 84.62 95 MET A O 1
ATOM 793 N N . ILE A 1 96 ? 18.441 -7.421 -17.208 1.00 83.81 96 ILE A N 1
ATOM 794 C CA . ILE A 1 96 ? 17.266 -8.222 -16.844 1.00 83.81 96 ILE A CA 1
ATOM 795 C C . ILE A 1 96 ? 17.682 -9.463 -16.044 1.00 83.81 96 ILE A C 1
ATOM 797 O O . ILE A 1 96 ? 17.083 -9.738 -15.009 1.00 83.81 96 ILE A O 1
ATOM 801 N N . GLN A 1 97 ? 18.731 -10.179 -16.457 1.00 87.00 97 GLN A N 1
ATOM 802 C CA . GLN A 1 97 ? 19.227 -11.359 -15.736 1.00 87.00 97 GLN A CA 1
ATOM 803 C C . GLN A 1 97 ? 19.656 -11.031 -14.302 1.00 87.00 97 GLN A C 1
ATOM 805 O O . GLN A 1 97 ? 19.248 -11.723 -13.372 1.00 87.00 97 GLN A O 1
ATOM 810 N N . ARG A 1 98 ? 20.424 -9.951 -14.103 1.00 84.12 98 ARG A N 1
ATOM 811 C CA . ARG A 1 98 ? 20.823 -9.495 -12.761 1.00 84.12 98 ARG A CA 1
ATOM 812 C C . ARG A 1 98 ? 19.621 -9.093 -11.917 1.00 84.12 98 ARG A C 1
ATOM 814 O O . ARG A 1 98 ? 19.558 -9.439 -10.743 1.00 84.12 98 ARG A O 1
ATOM 821 N N . TRP A 1 99 ? 18.662 -8.389 -12.516 1.00 79.44 99 TRP A N 1
ATOM 822 C CA . TRP A 1 99 ? 17.441 -7.996 -11.823 1.00 79.44 99 TRP A CA 1
ATOM 823 C C . TRP A 1 99 ? 16.621 -9.213 -11.381 1.00 79.44 99 TRP A C 1
ATOM 825 O O . TRP A 1 99 ? 16.192 -9.261 -10.234 1.00 79.44 99 TRP A O 1
ATOM 835 N N . PHE A 1 100 ? 16.476 -10.229 -12.239 1.00 78.31 100 PHE A N 1
ATOM 836 C CA . PHE A 1 100 ? 15.812 -11.486 -11.884 1.00 78.31 100 PHE A CA 1
ATOM 837 C C . PHE A 1 100 ? 16.546 -12.252 -10.781 1.00 78.31 100 PHE A C 1
ATOM 839 O O . PHE A 1 100 ? 15.882 -12.761 -9.885 1.00 78.31 100 PHE A O 1
ATOM 846 N N . MET A 1 101 ? 17.883 -12.305 -10.799 1.00 77.38 101 MET A N 1
ATOM 847 C CA . MET A 1 101 ? 18.658 -12.927 -9.716 1.00 77.38 101 MET A CA 1
ATOM 848 C C . MET A 1 101 ? 18.379 -12.249 -8.368 1.00 77.38 101 MET A C 1
ATOM 850 O O . MET A 1 101 ? 17.986 -12.920 -7.419 1.00 77.38 101 MET A O 1
ATOM 854 N N . ILE A 1 102 ? 18.475 -10.918 -8.315 1.00 75.00 102 ILE A N 1
ATOM 855 C CA . ILE A 1 102 ? 18.221 -10.129 -7.098 1.00 75.00 102 ILE A CA 1
ATOM 856 C C . ILE A 1 102 ? 16.756 -10.245 -6.650 1.00 75.00 102 ILE A C 1
ATOM 858 O O . ILE A 1 102 ? 16.467 -10.340 -5.460 1.00 75.00 102 ILE A O 1
ATOM 862 N N . PHE A 1 103 ? 15.812 -10.241 -7.593 1.00 69.38 103 PHE A N 1
ATOM 863 C CA . PHE A 1 103 ? 14.387 -10.388 -7.301 1.00 69.38 103 PHE A CA 1
ATOM 864 C C . PHE A 1 103 ? 14.064 -11.761 -6.700 1.00 69.38 103 PHE A C 1
ATOM 866 O O . PHE A 1 103 ? 13.297 -11.844 -5.743 1.00 69.38 103 PHE A O 1
ATOM 873 N N . ILE A 1 104 ? 14.660 -12.831 -7.232 1.00 66.50 104 ILE A N 1
ATOM 874 C CA . ILE A 1 104 ? 14.514 -14.184 -6.685 1.00 66.50 104 ILE A CA 1
ATOM 875 C C . ILE A 1 104 ? 15.130 -14.258 -5.283 1.00 66.50 104 ILE A C 1
ATOM 877 O O . ILE A 1 104 ? 14.527 -14.856 -4.398 1.00 66.50 104 ILE A O 1
ATOM 881 N N . GLU A 1 105 ? 16.271 -13.615 -5.046 1.00 58.88 105 GLU A N 1
ATOM 882 C CA . GLU A 1 105 ? 16.954 -13.610 -3.746 1.00 58.88 105 GLU A CA 1
ATOM 883 C C . GLU A 1 105 ? 16.181 -12.828 -2.665 1.00 58.88 105 GLU A C 1
ATOM 885 O O . GLU A 1 105 ? 16.066 -13.279 -1.531 1.00 58.88 105 GLU A O 1
ATOM 890 N N . LEU A 1 106 ? 15.558 -11.699 -3.022 1.00 55.47 106 LEU A N 1
ATOM 891 C CA . LEU A 1 106 ? 14.743 -10.885 -2.106 1.00 55.47 106 LEU A CA 1
ATOM 892 C C . LEU A 1 106 ? 13.345 -11.459 -1.829 1.00 55.47 106 LEU A C 1
ATOM 894 O O . LEU A 1 106 ? 12.704 -11.056 -0.857 1.00 55.47 106 LEU A O 1
ATOM 898 N N . HIS A 1 107 ? 12.840 -12.349 -2.690 1.00 53.00 107 HIS A N 1
ATOM 899 C CA . HIS A 1 107 ? 11.456 -12.840 -2.635 1.00 53.00 107 HIS A CA 1
ATOM 900 C C . HIS A 1 107 ? 11.336 -14.360 -2.483 1.00 53.00 107 HIS A C 1
ATOM 902 O O . HIS A 1 107 ? 10.214 -14.868 -2.453 1.00 53.00 107 HIS A O 1
ATOM 908 N N . SER A 1 108 ? 12.455 -15.079 -2.359 1.00 41.88 108 SER A N 1
ATOM 909 C CA . SER A 1 108 ? 12.473 -16.482 -1.933 1.00 41.88 108 SER A CA 1
ATOM 910 C C . SER A 1 108 ? 12.391 -16.552 -0.406 1.00 41.88 108 SER A C 1
ATOM 912 O O . SER A 1 108 ? 13.344 -16.165 0.271 1.00 41.88 108 SER A O 1
ATOM 914 N N . PRO A 1 109 ? 11.290 -17.055 0.179 1.00 46.19 109 PRO A N 1
ATOM 915 C CA . PRO A 1 109 ? 11.313 -17.485 1.562 1.00 46.19 109 PRO A CA 1
ATOM 916 C C . PRO A 1 109 ? 12.084 -18.808 1.599 1.00 46.19 109 PRO A C 1
ATOM 918 O O . PRO A 1 109 ? 11.606 -19.805 1.073 1.00 46.19 109 PRO A O 1
ATOM 921 N N . CYS A 1 110 ? 13.270 -18.803 2.205 1.00 45.28 110 CYS A N 1
ATOM 922 C CA . CYS A 1 110 ? 14.018 -20.007 2.573 1.00 45.28 110 CYS A CA 1
ATOM 923 C C . CYS A 1 110 ? 14.406 -20.934 1.399 1.00 45.28 110 CYS A C 1
ATOM 925 O O . CYS A 1 110 ? 13.659 -21.836 1.026 1.00 45.28 110 CYS A O 1
ATOM 927 N N . VAL A 1 111 ? 15.648 -20.825 0.916 1.00 38.97 111 VAL A N 1
ATOM 928 C CA . VAL A 1 111 ? 16.375 -22.034 0.501 1.00 38.97 111 VAL A CA 1
ATOM 929 C C . VAL A 1 111 ? 17.235 -22.447 1.685 1.00 38.97 111 VAL A C 1
ATOM 931 O O . VAL A 1 111 ? 18.133 -21.727 2.110 1.00 38.97 111 VAL A O 1
ATOM 934 N N . ILE A 1 112 ? 16.846 -23.585 2.241 1.00 41.16 112 ILE A N 1
ATOM 935 C CA . ILE A 1 112 ? 17.503 -24.334 3.301 1.00 41.16 112 ILE A CA 1
ATOM 936 C C . ILE A 1 112 ? 18.940 -24.648 2.871 1.00 41.16 112 ILE A C 1
ATOM 938 O O . ILE A 1 112 ? 19.148 -25.241 1.811 1.00 41.16 112 ILE A O 1
ATOM 942 N N . ASN A 1 113 ? 19.900 -24.302 3.723 1.00 33.41 113 ASN A N 1
ATOM 943 C CA . ASN A 1 113 ? 20.983 -25.205 4.101 1.00 33.41 113 ASN A CA 1
ATOM 944 C C . ASN A 1 113 ? 21.344 -24.929 5.561 1.00 33.41 113 ASN A C 1
ATOM 946 O O . ASN A 1 113 ? 21.623 -23.747 5.863 1.00 33.41 113 ASN A O 1
#

Sequence (113 aa):
MKKQFHRKDVAAIMDKAARSYTELKYNLHMEELHNLHQNAYDYVNDTSPHNWSRVHCLKRRYSVMTTNVAECINSSLKFTRQLPMLTLADFIRNMIQRWFMIFIELHSPCVIN

Foldseek 3Di:
DPPPDDPVVLVVLLVQLQEDPDPVSNVVSLVVNCVNDVVSSVVVVVVPSCVRHPNNPPDPCPPPPDCVVVVVVCVVCVVVVVDPPVSSVVVVVVVVVVVVVVVCVVPDDDDDD

Radius of gyration: 22.5 Å; chains: 1; bounding box: 59×34×48 Å